Protein AF-A0A2A2YG35-F1 (afdb_monomer_lite)

Foldseek 3Di:
DDDPDDDQQAKKAFCDDPRHGDIFGFNDADPVQQWTFTPPPPWDFDFADDDPPDDTDTDTDTDIDHNVRMDGPVVVVVVVVVDPDDPPDDDPDPPDPPPDPPPPPPPPPPPPPPDPDPDPPDPPDDDDD

Structure (mmCIF, N/CA/C/O backbone):
data_AF-A0A2A2YG35-F1
#
_entry.id   AF-A0A2A2YG35-F1
#
loop_
_atom_site.group_PDB
_atom_site.id
_atom_site.type_symbol
_atom_site.label_atom_id
_atom_site.label_alt_id
_atom_site.label_comp_id
_atom_site.label_asym_id
_atom_site.label_entity_id
_atom_site.label_seq_id
_atom_site.pdbx_PDB_ins_code
_atom_site.Cartn_x
_atom_site.Cartn_y
_atom_site.Cartn_z
_atom_site.occupancy
_atom_site.B_iso_or_equiv
_atom_site.auth_seq_id
_atom_site.auth_comp_id
_atom_site.auth_asym_id
_atom_site.auth_atom_id
_atom_site.pdbx_PDB_model_num
ATOM 1 N N . MET A 1 1 ? -18.799 6.844 -19.114 1.00 43.62 1 MET A N 1
ATOM 2 C CA . MET A 1 1 ? -17.415 6.462 -19.494 1.00 43.62 1 MET A CA 1
ATOM 3 C C . MET A 1 1 ? -16.576 6.591 -18.224 1.00 43.62 1 MET A C 1
ATOM 5 O O . MET A 1 1 ? -16.763 7.585 -17.552 1.00 43.62 1 MET A O 1
ATOM 9 N N . SER A 1 2 ? -15.763 5.656 -17.734 1.00 39.97 2 SER A N 1
ATOM 10 C CA . SER A 1 2 ? -15.068 4.509 -18.326 1.00 39.97 2 SER A CA 1
ATOM 11 C C . SER A 1 2 ? -14.806 3.437 -17.255 1.00 39.97 2 SER A C 1
ATOM 13 O O . SER A 1 2 ? -14.460 3.731 -16.112 1.00 39.97 2 SER A O 1
ATOM 15 N N . LYS A 1 3 ? -14.976 2.189 -17.689 1.00 45.97 3 LYS A N 1
ATOM 16 C CA . LYS A 1 3 ? -14.987 0.931 -16.946 1.00 45.97 3 LYS A CA 1
ATOM 17 C C . LYS A 1 3 ? -13.561 0.428 -16.711 1.00 45.97 3 LYS A C 1
ATOM 19 O O . LYS A 1 3 ? -13.045 -0.365 -17.487 1.00 45.97 3 LYS A O 1
ATOM 24 N N . THR A 1 4 ? -12.950 0.888 -15.627 1.00 56.00 4 THR A N 1
ATOM 25 C CA . THR A 1 4 ? -11.814 0.194 -15.001 1.00 56.00 4 THR A CA 1
ATOM 26 C C . THR A 1 4 ? -12.120 0.103 -13.514 1.00 56.00 4 THR A C 1
ATOM 28 O O . THR A 1 4 ? -11.498 0.768 -12.682 1.00 56.00 4 THR A O 1
ATOM 31 N N . ASP A 1 5 ? -13.186 -0.632 -13.206 1.00 68.00 5 ASP A N 1
ATOM 32 C CA . ASP A 1 5 ? -13.582 -0.953 -11.844 1.00 68.00 5 ASP A CA 1
ATOM 33 C C . ASP A 1 5 ? -12.599 -1.969 -11.285 1.00 68.00 5 ASP A C 1
ATOM 35 O O . ASP A 1 5 ? -12.672 -3.162 -11.579 1.00 68.00 5 ASP A O 1
ATOM 39 N N . ILE A 1 6 ? -11.677 -1.480 -10.470 1.00 75.94 6 ILE A N 1
ATOM 40 C CA . ILE A 1 6 ? -10.879 -2.344 -9.620 1.00 75.94 6 ILE A CA 1
ATOM 41 C C . ILE A 1 6 ? -11.800 -2.826 -8.494 1.00 75.94 6 ILE A C 1
ATOM 43 O O . ILE A 1 6 ? -12.568 -2.040 -7.932 1.00 75.94 6 ILE A O 1
ATOM 47 N N . LYS A 1 7 ? -11.793 -4.126 -8.202 1.00 79.88 7 LYS A N 1
ATOM 48 C CA . LYS A 1 7 ? -12.650 -4.725 -7.171 1.00 79.88 7 LYS A CA 1
ATOM 49 C C . LYS A 1 7 ? -11.812 -5.157 -5.974 1.00 79.88 7 LYS A C 1
ATOM 51 O O . LYS A 1 7 ? -10.612 -5.395 -6.087 1.00 79.88 7 LYS A O 1
ATOM 56 N N . LYS A 1 8 ? -12.465 -5.274 -4.815 1.00 84.88 8 LYS A N 1
ATOM 57 C CA . LYS A 1 8 ? -11.856 -5.914 -3.644 1.00 84.88 8 LYS A CA 1
ATOM 58 C C . LYS A 1 8 ? -11.432 -7.341 -4.008 1.00 84.88 8 LYS A C 1
ATOM 60 O O . LYS A 1 8 ? -12.200 -8.055 -4.650 1.00 84.88 8 LYS A O 1
ATOM 65 N N . GLY A 1 9 ? -10.226 -7.729 -3.608 1.00 86.19 9 GLY A N 1
ATOM 66 C CA . GLY A 1 9 ? -9.650 -9.038 -3.905 1.00 86.19 9 GLY A CA 1
ATOM 67 C C . GLY A 1 9 ? -8.959 -9.180 -5.262 1.00 86.19 9 GLY A C 1
ATOM 68 O O . GLY A 1 9 ? -8.437 -10.260 -5.522 1.00 86.19 9 GLY A O 1
ATOM 69 N N . ASP A 1 10 ? -8.924 -8.133 -6.090 1.00 88.31 10 ASP A N 1
ATOM 70 C CA . ASP A 1 10 ? -8.155 -8.144 -7.337 1.00 88.31 10 ASP A CA 1
ATOM 71 C C . ASP A 1 10 ? -6.650 -7.958 -7.070 1.00 88.31 10 ASP A C 1
ATOM 73 O O . ASP A 1 10 ? -6.260 -7.350 -6.061 1.00 88.31 10 ASP A O 1
ATOM 77 N N . GLU A 1 11 ? -5.814 -8.486 -7.967 1.00 89.19 11 GLU A N 1
ATOM 78 C CA . GLU A 1 11 ? -4.362 -8.324 -7.911 1.00 89.19 11 GLU A CA 1
ATOM 79 C C . GLU A 1 11 ? -3.941 -7.120 -8.750 1.00 89.19 11 GLU A C 1
ATOM 81 O O . GLU A 1 11 ? -4.114 -7.060 -9.974 1.00 89.19 11 GLU A O 1
ATOM 86 N N . VAL A 1 12 ? -3.318 -6.160 -8.080 1.00 89.50 12 VAL A N 1
ATOM 87 C CA . VAL A 1 12 ? -2.851 -4.929 -8.697 1.00 89.50 12 VAL A CA 1
ATOM 88 C C . VAL A 1 12 ? -1.359 -4.748 -8.511 1.00 89.50 12 VAL A C 1
ATOM 90 O O . VAL A 1 12 ? -0.741 -5.236 -7.568 1.00 89.50 12 VAL A O 1
ATOM 93 N N . VAL A 1 13 ? -0.775 -3.999 -9.431 1.00 88.94 13 VAL A N 1
ATOM 94 C CA . VAL A 1 13 ? 0.607 -3.555 -9.381 1.00 88.94 13 VAL A CA 1
ATOM 95 C C . VAL A 1 13 ? 0.645 -2.046 -9.211 1.00 88.94 13 VAL A C 1
ATOM 97 O O . VAL A 1 13 ? -0.136 -1.305 -9.816 1.00 88.94 13 VAL A O 1
ATOM 100 N N . VAL A 1 14 ? 1.581 -1.579 -8.395 1.00 89.19 14 VAL A N 1
ATOM 101 C CA . VAL A 1 14 ? 1.843 -0.150 -8.239 1.00 89.19 14 VAL A CA 1
ATOM 102 C C . VAL A 1 14 ? 2.661 0.333 -9.431 1.00 89.19 14 VAL A C 1
ATOM 104 O O . VAL A 1 14 ? 3.765 -0.154 -9.688 1.00 89.19 14 VAL A O 1
ATOM 107 N N . ILE A 1 15 ? 2.138 1.313 -10.164 1.00 87.75 15 ILE A N 1
ATOM 108 C CA . ILE A 1 15 ? 2.816 1.864 -11.347 1.00 87.75 15 ILE A CA 1
ATOM 109 C C . ILE A 1 15 ? 3.783 3.001 -10.993 1.00 87.75 15 ILE A C 1
ATOM 111 O O . ILE A 1 15 ? 4.779 3.204 -11.696 1.00 87.75 15 ILE A O 1
ATOM 115 N N . SER A 1 16 ? 3.508 3.705 -9.892 1.00 81.44 16 SER A N 1
ATOM 116 C CA . SER A 1 16 ? 4.177 4.946 -9.492 1.00 81.44 16 SER A CA 1
ATOM 117 C C . SER A 1 16 ? 4.227 5.084 -7.968 1.00 81.44 16 SER A C 1
ATOM 119 O O . SER A 1 16 ? 3.302 4.664 -7.280 1.00 81.44 16 SER A O 1
ATOM 121 N N . GLY A 1 17 ? 5.284 5.713 -7.447 1.00 80.94 17 GLY A N 1
ATOM 122 C CA . GLY A 1 17 ? 5.494 5.943 -6.011 1.00 80.94 17 GLY A CA 1
ATOM 123 C C . GLY A 1 17 ? 6.674 5.155 -5.435 1.00 80.94 17 GLY A C 1
ATOM 124 O O . GLY A 1 17 ? 7.463 4.578 -6.184 1.00 80.94 17 GLY A O 1
ATOM 125 N N . ALA A 1 18 ? 6.786 5.137 -4.102 1.00 79.44 18 ALA A N 1
ATOM 126 C CA . ALA A 1 18 ? 7.859 4.441 -3.379 1.00 79.44 18 ALA A CA 1
ATOM 127 C C . ALA A 1 18 ? 7.846 2.917 -3.608 1.00 79.44 18 ALA A C 1
ATOM 129 O O . ALA A 1 18 ? 8.894 2.283 -3.644 1.00 79.44 18 ALA A O 1
ATOM 130 N N . GLU A 1 19 ? 6.662 2.350 -3.842 1.00 82.25 19 GLU A N 1
ATOM 131 C CA . GLU A 1 19 ? 6.428 0.907 -3.983 1.00 82.25 19 GLU A CA 1
ATOM 132 C C . GLU A 1 19 ? 6.285 0.467 -5.456 1.00 82.25 19 GLU A C 1
ATOM 134 O O . GLU A 1 19 ? 5.652 -0.544 -5.758 1.00 82.25 19 GLU A O 1
ATOM 139 N N . LYS A 1 20 ? 6.834 1.235 -6.409 1.00 82.62 20 LYS A N 1
ATOM 140 C CA . LYS A 1 20 ? 6.701 0.970 -7.852 1.00 82.62 20 LYS A CA 1
ATOM 141 C C . LYS A 1 20 ? 7.165 -0.443 -8.233 1.00 82.62 20 LYS A C 1
ATOM 143 O O . LYS A 1 20 ? 8.297 -0.833 -7.967 1.00 82.62 20 LYS A O 1
ATOM 148 N N . GLY A 1 21 ? 6.316 -1.166 -8.963 1.00 83.06 21 GLY A N 1
ATOM 149 C CA . GLY A 1 21 ? 6.590 -2.509 -9.478 1.00 83.06 21 GLY A CA 1
ATOM 150 C C . GLY A 1 21 ? 6.239 -3.643 -8.515 1.00 83.06 21 GLY A C 1
ATOM 151 O O . GLY A 1 21 ? 6.266 -4.802 -8.932 1.00 83.06 21 GLY A O 1
ATOM 152 N N . LYS A 1 22 ? 5.864 -3.333 -7.269 1.00 87.00 22 LYS A N 1
ATOM 153 C CA . LYS A 1 22 ? 5.333 -4.331 -6.343 1.00 87.00 22 LYS A CA 1
ATOM 154 C C . LYS A 1 22 ? 3.890 -4.680 -6.690 1.00 87.00 22 LYS A C 1
ATOM 156 O O . LYS A 1 22 ? 3.114 -3.825 -7.127 1.00 87.00 22 LYS A O 1
ATOM 161 N N . ARG A 1 23 ? 3.564 -5.954 -6.496 1.00 88.25 23 ARG A N 1
ATOM 162 C CA . ARG A 1 23 ? 2.236 -6.536 -6.698 1.00 88.25 23 ARG A CA 1
ATOM 163 C C . ARG A 1 23 ? 1.600 -6.746 -5.334 1.00 88.25 23 ARG A C 1
ATOM 165 O O . ARG A 1 23 ? 2.314 -7.048 -4.381 1.00 88.25 23 ARG A O 1
ATOM 172 N N . GLY A 1 24 ? 0.289 -6.601 -5.251 1.00 89.31 24 GLY A N 1
ATOM 173 C CA . GLY A 1 24 ? -0.440 -6.886 -4.028 1.00 89.31 24 GLY A CA 1
ATOM 174 C C . GLY A 1 24 ? -1.934 -7.021 -4.271 1.00 89.31 24 GLY A C 1
ATOM 175 O O . GLY A 1 24 ? -2.459 -6.644 -5.323 1.00 89.31 24 GLY A O 1
ATOM 176 N N . LYS A 1 25 ? -2.618 -7.572 -3.272 1.00 90.88 25 LYS A N 1
ATOM 177 C CA . LYS A 1 25 ? -4.059 -7.809 -3.302 1.00 90.88 25 LYS A CA 1
ATOM 178 C C . LYS A 1 25 ? -4.806 -6.676 -2.615 1.00 90.88 25 LYS A C 1
ATOM 180 O O . LYS A 1 25 ? -4.380 -6.174 -1.578 1.00 90.88 25 LYS A O 1
ATOM 185 N N . ILE A 1 26 ? -5.945 -6.282 -3.173 1.00 89.81 26 ILE A N 1
ATOM 186 C CA . ILE A 1 26 ? -6.773 -5.227 -2.580 1.00 89.81 26 ILE A CA 1
ATOM 187 C C . ILE A 1 26 ? -7.553 -5.777 -1.389 1.00 89.81 26 ILE A C 1
ATOM 189 O O . ILE A 1 26 ? -8.459 -6.598 -1.566 1.00 89.81 26 ILE A O 1
ATOM 193 N N . VAL A 1 27 ? -7.247 -5.258 -0.201 1.00 90.00 27 VAL A N 1
ATOM 194 C CA . VAL A 1 27 ? -7.961 -5.548 1.051 1.00 90.00 27 VAL A CA 1
ATOM 195 C C . VAL A 1 27 ? -9.266 -4.761 1.099 1.00 90.00 27 VAL A C 1
ATOM 197 O O . VAL A 1 27 ? -10.331 -5.302 1.390 1.00 90.00 27 VAL A O 1
ATOM 200 N N . SER A 1 28 ? -9.200 -3.473 0.759 1.00 86.88 28 SER A N 1
ATOM 201 C CA . SER A 1 28 ? -10.354 -2.579 0.787 1.00 86.88 28 SER A CA 1
ATOM 202 C C . SER A 1 28 ? -10.296 -1.565 -0.346 1.00 86.88 28 SER A C 1
ATOM 204 O O . SER A 1 28 ? -9.227 -1.069 -0.703 1.00 86.88 28 SER A O 1
ATOM 206 N N . TYR A 1 29 ? -11.461 -1.253 -0.912 1.00 87.19 29 TYR A N 1
ATOM 207 C CA . TYR A 1 29 ? -11.603 -0.241 -1.950 1.00 87.19 29 TYR A CA 1
ATOM 208 C C . TYR A 1 29 ? -12.678 0.765 -1.556 1.00 87.19 29 TYR A C 1
ATOM 210 O O . TYR A 1 29 ? -13.859 0.427 -1.472 1.00 87.19 29 TYR A O 1
ATOM 218 N N . ASN A 1 30 ? -12.259 2.011 -1.349 1.00 86.81 30 ASN A N 1
ATOM 219 C CA . ASN A 1 30 ? -13.150 3.133 -1.136 1.00 86.81 30 ASN A CA 1
ATOM 220 C C . ASN A 1 30 ? -13.377 3.868 -2.465 1.00 86.81 30 ASN A C 1
ATOM 222 O O . ASN A 1 30 ? -12.498 4.570 -2.963 1.00 86.81 30 ASN A O 1
ATOM 226 N N . ARG A 1 31 ? -14.573 3.698 -3.039 1.00 83.31 31 ARG A N 1
ATOM 227 C CA . ARG A 1 31 ? -14.972 4.345 -4.299 1.00 83.31 31 ARG A CA 1
ATOM 228 C C . ARG A 1 31 ? -15.179 5.852 -4.167 1.00 83.31 31 ARG A C 1
ATOM 230 O O . ARG A 1 31 ? -14.992 6.543 -5.157 1.00 83.31 31 ARG A O 1
ATOM 237 N N . ALA A 1 32 ? -15.554 6.341 -2.983 1.00 85.69 32 ALA A N 1
ATOM 238 C CA . ALA A 1 32 ? -15.851 7.758 -2.772 1.00 85.69 32 ALA A CA 1
ATOM 239 C C . ALA A 1 32 ? -14.586 8.630 -2.820 1.00 85.69 32 ALA A C 1
ATOM 241 O O . ALA A 1 32 ? -14.615 9.711 -3.388 1.00 85.69 32 ALA A O 1
ATOM 242 N N . ASP A 1 33 ? -13.480 8.129 -2.264 1.00 84.94 33 ASP A N 1
ATOM 243 C CA . ASP A 1 33 ? -12.182 8.826 -2.220 1.00 84.94 33 ASP A CA 1
ATOM 244 C C . ASP A 1 33 ? -11.184 8.284 -3.265 1.00 84.94 33 ASP A C 1
ATOM 246 O O . ASP A 1 33 ? -10.001 8.603 -3.235 1.00 84.94 33 ASP A O 1
ATOM 250 N N . GLU A 1 34 ? -11.633 7.379 -4.145 1.00 86.31 34 GLU A N 1
ATOM 251 C CA . GLU A 1 34 ? -10.790 6.653 -5.110 1.00 86.31 34 GLU A CA 1
ATOM 252 C C . GLU A 1 34 ? -9.521 6.029 -4.492 1.00 86.31 34 GLU A C 1
ATOM 254 O O . GLU A 1 34 ? -8.465 5.912 -5.124 1.00 86.31 34 GLU A O 1
ATOM 259 N N . ARG A 1 35 ? -9.634 5.577 -3.241 1.00 88.75 35 ARG A N 1
ATOM 260 C CA . ARG A 1 35 ? -8.539 5.017 -2.450 1.00 88.75 35 ARG A CA 1
ATOM 261 C C . ARG A 1 35 ? -8.628 3.505 -2.337 1.00 88.75 35 ARG A C 1
ATOM 263 O O . ARG A 1 35 ? -9.675 2.950 -2.011 1.00 88.75 35 ARG A O 1
ATOM 270 N N . VAL A 1 36 ? -7.501 2.839 -2.544 1.00 88.69 36 VAL A N 1
ATOM 271 C CA . VAL A 1 36 ? -7.339 1.385 -2.436 1.00 88.69 36 VAL A CA 1
ATOM 272 C C . VAL A 1 36 ? -6.297 1.054 -1.379 1.00 88.69 36 VAL A C 1
ATOM 274 O O . VAL A 1 36 ? -5.168 1.534 -1.440 1.00 88.69 36 VAL A O 1
ATOM 277 N N . THR A 1 37 ? -6.666 0.203 -0.429 1.00 89.56 37 THR A N 1
ATOM 278 C CA . THR A 1 37 ? -5.730 -0.397 0.525 1.00 89.56 37 THR A CA 1
ATOM 279 C C . THR A 1 37 ? -5.255 -1.724 -0.044 1.00 89.56 37 THR A C 1
ATOM 281 O O . THR A 1 37 ? -6.074 -2.595 -0.351 1.00 89.56 37 THR A O 1
ATOM 284 N N . ILE A 1 38 ? -3.941 -1.858 -0.208 1.00 89.56 38 ILE A N 1
ATOM 285 C CA . ILE A 1 38 ? -3.297 -3.052 -0.753 1.00 89.56 38 ILE A CA 1
ATOM 286 C C . ILE A 1 38 ? -2.482 -3.708 0.353 1.00 89.56 38 ILE A C 1
ATOM 288 O O . ILE A 1 38 ? -1.749 -3.017 1.059 1.00 89.56 38 ILE A O 1
ATOM 292 N N . GLU A 1 39 ? -2.611 -5.027 0.464 1.00 88.00 39 GLU A N 1
ATOM 293 C CA . GLU A 1 39 ? -1.941 -5.796 1.504 1.00 88.00 39 GLU A CA 1
ATOM 294 C C . GLU A 1 39 ? -0.419 -5.723 1.357 1.00 88.00 39 GLU A C 1
ATOM 296 O O . GLU A 1 39 ? 0.118 -5.933 0.265 1.00 88.00 39 GLU A O 1
ATOM 301 N N . GLY A 1 40 ? 0.273 -5.397 2.450 1.00 83.31 40 GLY A N 1
ATOM 302 C CA . GLY A 1 40 ? 1.740 -5.386 2.500 1.00 83.31 40 GLY A CA 1
ATOM 303 C C . GLY A 1 40 ? 2.428 -4.279 1.688 1.00 83.31 40 GLY A C 1
ATOM 304 O O . GLY A 1 40 ? 3.654 -4.293 1.564 1.00 83.31 40 GLY A O 1
ATOM 305 N N . LEU A 1 41 ? 1.675 -3.310 1.152 1.00 84.12 41 LEU A N 1
ATOM 306 C CA . LEU A 1 41 ? 2.222 -2.136 0.467 1.00 84.12 41 LEU A CA 1
ATOM 307 C C . LEU A 1 41 ? 2.002 -0.868 1.285 1.00 84.12 41 LEU A C 1
ATOM 309 O O . LEU A 1 41 ? 0.992 -0.708 1.967 1.00 84.12 41 LEU A O 1
ATOM 313 N N . ASN A 1 42 ? 2.941 0.073 1.155 1.00 81.12 42 ASN A N 1
ATOM 314 C CA . ASN A 1 42 ? 2.846 1.397 1.775 1.00 81.12 42 ASN A CA 1
ATOM 315 C C . ASN A 1 42 ? 2.633 1.312 3.303 1.00 81.12 42 ASN A C 1
ATOM 317 O O . ASN A 1 42 ? 1.725 1.930 3.862 1.00 81.12 42 ASN A O 1
ATOM 321 N N . LEU A 1 43 ? 3.466 0.508 3.973 1.00 84.50 43 LEU A N 1
ATOM 322 C CA . LEU A 1 43 ? 3.469 0.363 5.428 1.00 84.50 43 LEU A CA 1
ATOM 323 C C . LEU A 1 43 ? 3.961 1.655 6.083 1.00 84.50 43 LEU A C 1
ATOM 325 O O . LEU A 1 43 ? 5.097 2.090 5.881 1.00 84.50 43 LEU A O 1
ATOM 329 N N . VAL A 1 44 ? 3.101 2.265 6.892 1.00 83.25 44 VAL A N 1
ATOM 330 C CA . VAL A 1 44 ? 3.423 3.469 7.654 1.00 83.25 44 VAL A CA 1
ATOM 331 C C . VAL A 1 44 ? 3.579 3.099 9.120 1.00 83.25 44 VAL A C 1
ATOM 333 O O . VAL A 1 44 ? 2.669 2.551 9.745 1.00 83.25 44 VAL A O 1
ATOM 336 N N . LYS A 1 45 ? 4.734 3.455 9.687 1.00 82.81 45 LYS A N 1
ATOM 337 C CA . LYS A 1 45 ? 5.002 3.327 11.121 1.00 82.81 45 LYS A CA 1
ATOM 338 C C . LYS A 1 45 ? 4.241 4.413 11.870 1.00 82.81 45 LYS A C 1
ATOM 340 O O . LYS A 1 45 ? 4.555 5.599 11.756 1.00 82.81 45 LYS A O 1
ATOM 345 N N . ARG A 1 46 ? 3.227 4.017 12.634 1.00 81.06 46 ARG A N 1
ATOM 346 C CA . ARG A 1 46 ? 2.472 4.906 13.520 1.00 81.06 46 ARG A CA 1
ATOM 347 C C . ARG A 1 46 ? 2.950 4.692 14.951 1.00 81.06 46 ARG A C 1
ATOM 349 O O . ARG A 1 46 ? 2.843 3.597 15.494 1.00 81.06 46 ARG A O 1
ATOM 356 N N . HIS A 1 47 ? 3.466 5.763 15.552 1.00 83.12 47 HIS A N 1
ATOM 357 C CA . HIS A 1 47 ? 3.768 5.801 16.979 1.00 83.12 47 HIS A CA 1
ATOM 358 C C . HIS A 1 47 ? 2.463 6.041 17.729 1.00 83.12 47 HIS A C 1
ATOM 360 O O . HIS A 1 47 ? 1.891 7.131 17.659 1.00 83.12 47 HIS A O 1
ATOM 366 N N . LEU A 1 48 ? 1.970 5.010 18.407 1.00 80.69 48 LEU A N 1
ATOM 367 C CA . LEU A 1 48 ? 0.799 5.137 19.259 1.00 80.69 48 LEU A CA 1
ATOM 368 C C . LEU A 1 48 ? 1.263 5.571 20.646 1.00 80.69 48 LEU A C 1
ATOM 370 O O . LEU A 1 48 ? 2.065 4.893 21.292 1.00 80.69 48 LEU A O 1
ATOM 374 N N . LYS A 1 49 ? 0.769 6.727 21.099 1.00 74.88 49 LYS A N 1
ATOM 375 C CA . LYS A 1 49 ? 0.992 7.182 22.471 1.00 74.88 49 LYS A CA 1
ATOM 376 C C . LYS A 1 49 ? 0.326 6.182 23.416 1.00 74.88 49 LYS A C 1
ATOM 378 O O . LYS A 1 49 ? -0.803 5.769 23.171 1.00 74.88 49 LYS A O 1
ATOM 383 N N . ARG A 1 50 ? 1.028 5.798 24.483 1.00 74.88 50 ARG A N 1
ATOM 384 C CA . ARG A 1 50 ? 0.499 4.907 25.521 1.00 74.88 50 ARG A CA 1
ATOM 385 C C . ARG A 1 50 ? -0.766 5.529 26.122 1.00 74.88 50 ARG A C 1
ATOM 387 O O . ARG A 1 50 ? -0.717 6.657 26.612 1.00 74.88 50 ARG A O 1
ATOM 394 N N . THR A 1 51 ? -1.878 4.807 2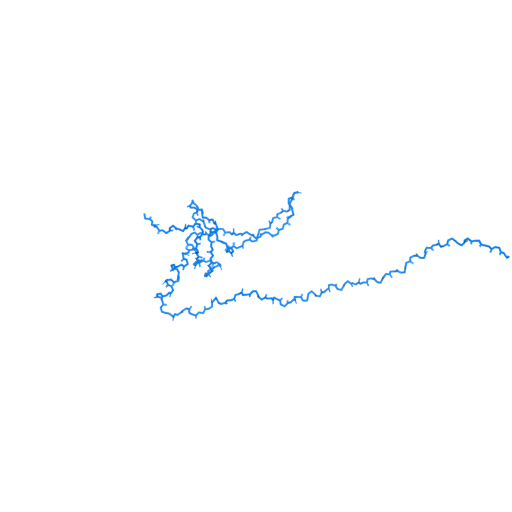6.056 1.00 78.38 51 THR A N 1
ATOM 395 C CA . THR A 1 51 ? -3.143 5.172 26.711 1.00 78.38 51 THR A CA 1
ATOM 396 C C . THR A 1 51 ? -3.290 4.337 27.982 1.00 78.38 51 THR A C 1
ATOM 398 O O . THR A 1 51 ? -2.609 3.328 28.135 1.00 78.38 51 THR A O 1
ATOM 401 N N . GLN A 1 52 ? -4.156 4.761 28.902 1.00 71.75 52 GLN A N 1
ATOM 402 C CA . GLN A 1 52 ? -4.358 4.142 30.217 1.00 71.75 52 GLN A CA 1
ATOM 403 C C . GLN A 1 52 ? -4.655 2.625 30.162 1.00 71.75 52 GLN A C 1
ATOM 405 O O . GLN A 1 52 ? -4.279 1.918 31.087 1.00 71.75 52 GLN A O 1
ATOM 410 N N . ASP A 1 53 ? -5.236 2.135 29.060 1.00 75.69 53 ASP A N 1
ATOM 411 C CA . ASP A 1 53 ? -5.611 0.724 28.843 1.00 75.69 53 ASP A CA 1
ATOM 412 C C . ASP A 1 53 ? -4.710 -0.019 27.826 1.00 75.69 53 ASP A C 1
ATOM 414 O O . ASP A 1 53 ? -4.792 -1.230 27.654 1.00 75.69 53 ASP A O 1
ATOM 418 N N . GLY A 1 54 ? -3.815 0.692 27.128 1.00 68.00 54 GLY A N 1
ATOM 419 C CA . GLY A 1 54 ? -3.064 0.143 25.995 1.00 68.00 54 GLY A CA 1
ATOM 420 C C . GLY A 1 54 ? -1.555 0.194 26.192 1.00 68.00 54 GLY A C 1
ATOM 421 O O . GLY A 1 54 ? -0.992 1.250 26.492 1.00 68.00 54 GLY A O 1
ATOM 422 N N . GLN A 1 55 ? -0.863 -0.921 25.939 1.00 66.25 55 GLN A N 1
ATOM 423 C CA . GLN A 1 55 ? 0.586 -0.884 25.739 1.00 66.25 55 GLN A CA 1
ATOM 424 C C . GLN A 1 55 ? 0.882 -0.042 24.490 1.00 66.25 55 GLN A C 1
ATOM 426 O O . GLN A 1 55 ? 0.518 -0.400 23.372 1.00 66.25 55 GLN A O 1
ATOM 431 N N . GLY A 1 56 ? 1.494 1.125 24.702 1.00 72.94 56 GLY A N 1
ATOM 432 C CA . GLY A 1 56 ? 1.992 1.967 23.619 1.00 72.94 56 GLY A CA 1
ATOM 433 C C . GLY A 1 56 ? 3.064 1.218 22.834 1.00 72.94 56 GLY A C 1
ATOM 434 O O . GLY A 1 56 ? 3.782 0.389 23.390 1.00 72.94 56 GLY A O 1
ATOM 435 N N . GLY A 1 57 ? 3.172 1.503 21.541 1.00 81.69 57 GLY A N 1
ATOM 436 C CA . GLY A 1 57 ? 4.080 0.776 20.666 1.00 81.69 57 GLY A CA 1
ATOM 437 C C . GLY A 1 57 ? 4.148 1.353 19.261 1.00 81.69 57 GLY A C 1
ATOM 438 O O . GLY A 1 57 ? 3.426 2.289 18.900 1.00 81.69 57 GLY A O 1
ATOM 439 N N . ILE A 1 58 ? 5.052 0.783 18.470 1.00 78.50 58 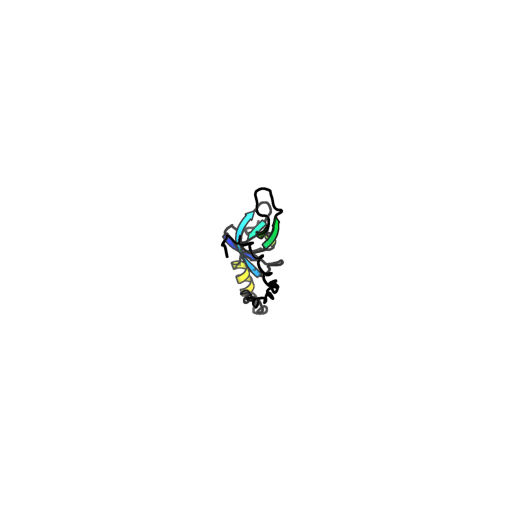ILE A N 1
ATOM 440 C CA . ILE A 1 58 ? 5.167 1.068 17.043 1.00 78.50 58 ILE A CA 1
ATOM 441 C C . ILE A 1 58 ? 4.267 0.065 16.330 1.00 78.50 58 ILE A C 1
ATOM 443 O O . ILE A 1 58 ? 4.556 -1.127 16.316 1.00 78.50 58 ILE A O 1
ATOM 447 N N . THR A 1 59 ? 3.166 0.543 15.758 1.00 80.38 59 THR A N 1
ATOM 448 C CA . THR A 1 59 ? 2.294 -0.287 14.923 1.00 80.38 59 THR A CA 1
ATOM 449 C C . THR A 1 59 ? 2.529 0.057 13.463 1.00 80.38 59 THR A C 1
ATOM 451 O O . THR A 1 59 ? 2.564 1.230 13.082 1.00 80.38 59 THR A O 1
ATOM 454 N N . GLU A 1 60 ? 2.671 -0.970 12.636 1.00 83.25 60 GLU A N 1
ATOM 455 C CA . GLU A 1 60 ? 2.697 -0.823 11.187 1.00 83.25 60 GLU A CA 1
ATOM 456 C C . GLU A 1 60 ? 1.266 -0.909 10.666 1.00 83.25 60 GLU A C 1
ATOM 458 O O . GLU A 1 60 ? 0.533 -1.851 10.970 1.00 83.25 60 GLU A O 1
ATOM 463 N N . ARG A 1 61 ? 0.839 0.113 9.922 1.00 83.75 61 ARG A N 1
ATOM 464 C CA . ARG A 1 61 ? -0.449 0.093 9.232 1.00 83.75 61 ARG A CA 1
ATOM 465 C C . ARG A 1 61 ? -0.280 0.346 7.752 1.00 83.75 61 ARG A C 1
ATOM 467 O O . ARG A 1 61 ? 0.478 1.215 7.331 1.00 83.75 61 ARG A O 1
ATOM 474 N N . GLU A 1 62 ? -1.044 -0.414 6.993 1.00 84.94 62 GLU A N 1
ATOM 475 C CA . GLU A 1 62 ? -1.184 -0.303 5.552 1.00 84.94 62 GLU A CA 1
ATOM 476 C C . GLU A 1 62 ? -1.861 1.031 5.239 1.00 84.94 62 GLU A C 1
ATOM 478 O O . GLU A 1 62 ? -2.956 1.318 5.739 1.00 84.94 62 GLU A O 1
ATOM 483 N N . ALA A 1 63 ? -1.207 1.878 4.450 1.00 83.62 63 ALA A N 1
ATOM 484 C CA . ALA A 1 63 ? -1.780 3.155 4.063 1.00 83.62 63 ALA A CA 1
ATOM 485 C C . ALA A 1 63 ? -2.416 3.070 2.668 1.00 83.62 63 ALA A C 1
ATOM 487 O O . ALA A 1 63 ? -1.805 2.541 1.733 1.00 83.62 63 ALA A O 1
ATOM 488 N N . PRO A 1 64 ? -3.622 3.636 2.487 1.00 87.00 64 PRO A N 1
ATOM 489 C CA . PRO A 1 64 ? -4.322 3.573 1.216 1.00 87.00 64 PRO A CA 1
ATOM 490 C C . PRO A 1 64 ? -3.583 4.358 0.129 1.00 87.00 64 PRO A C 1
ATOM 492 O O . PRO A 1 64 ? -3.098 5.472 0.348 1.00 87.00 64 PRO A O 1
ATOM 495 N N . ILE A 1 65 ? -3.555 3.785 -1.067 1.00 88.56 65 ILE A N 1
ATOM 496 C CA . ILE A 1 65 ? -2.947 4.342 -2.272 1.00 88.56 65 ILE A CA 1
ATOM 497 C C . ILE A 1 65 ? -4.062 4.854 -3.192 1.00 88.56 65 ILE A C 1
ATOM 499 O O . ILE A 1 65 ? -5.173 4.326 -3.210 1.00 88.56 65 ILE A O 1
ATOM 503 N N . HIS A 1 66 ? -3.784 5.908 -3.955 1.00 89.00 66 HIS A N 1
ATOM 504 C CA . HIS A 1 66 ? -4.731 6.427 -4.940 1.00 89.00 66 HIS A CA 1
ATOM 505 C C . HIS A 1 66 ? -4.895 5.457 -6.118 1.00 89.00 66 HIS A C 1
ATOM 507 O O . HIS A 1 66 ? -3.900 4.933 -6.630 1.00 89.00 66 HIS A O 1
ATOM 513 N N . ARG A 1 67 ? -6.127 5.278 -6.610 1.00 86.62 67 ARG A N 1
ATOM 514 C CA . ARG A 1 67 ? -6.457 4.406 -7.750 1.00 86.62 67 ARG A CA 1
ATOM 515 C C . ARG A 1 67 ? -5.592 4.678 -8.985 1.00 86.62 67 ARG A C 1
ATOM 517 O O . ARG A 1 67 ? -5.212 3.745 -9.682 1.00 86.62 67 ARG A O 1
ATOM 524 N N . SER A 1 68 ? -5.242 5.935 -9.253 1.00 84.69 68 SER A N 1
ATOM 525 C CA . SER A 1 68 ? -4.420 6.300 -10.420 1.00 84.69 68 SER A CA 1
ATOM 526 C C . SER A 1 68 ? -2.971 5.810 -10.343 1.00 84.69 68 SER A C 1
ATOM 528 O O . SER A 1 68 ? -2.302 5.776 -11.369 1.00 84.69 68 SER A O 1
ATOM 530 N N . ASN A 1 69 ? -2.482 5.425 -9.159 1.00 88.00 69 ASN A N 1
ATOM 531 C CA . ASN A 1 69 ? -1.128 4.899 -8.961 1.00 88.00 69 ASN A CA 1
ATOM 532 C C . ASN A 1 69 ? -1.074 3.366 -8.991 1.00 88.00 69 ASN A C 1
ATOM 534 O O . ASN A 1 69 ? -0.007 2.786 -8.769 1.00 88.00 69 ASN A O 1
ATOM 538 N N . VAL A 1 70 ? -2.195 2.707 -9.297 1.00 87.94 70 VAL A N 1
ATOM 539 C CA . VAL A 1 70 ? -2.298 1.249 -9.377 1.00 87.94 70 VAL A CA 1
ATOM 540 C C . VAL A 1 70 ? -2.891 0.813 -10.712 1.00 87.94 70 VAL A C 1
ATOM 542 O O . VAL A 1 70 ? -3.603 1.556 -11.387 1.00 87.94 70 VAL A O 1
ATOM 545 N N . MET A 1 71 ? -2.582 -0.413 -11.112 1.00 86.38 71 MET A N 1
ATOM 546 C CA . MET A 1 71 ? -3.073 -1.021 -12.344 1.00 86.38 71 MET A CA 1
ATOM 547 C C . MET A 1 71 ? -3.324 -2.509 -12.117 1.00 86.38 71 MET A C 1
ATOM 549 O O . MET A 1 71 ? -2.649 -3.115 -11.296 1.00 86.38 71 MET A O 1
ATOM 553 N N . LEU A 1 72 ? -4.257 -3.111 -12.858 1.00 88.06 72 LEU A N 1
ATOM 554 C CA . LEU A 1 72 ? -4.453 -4.565 -12.845 1.00 88.06 72 LEU A CA 1
ATOM 555 C C . LEU A 1 72 ? -3.147 -5.275 -13.226 1.00 88.06 72 LEU A C 1
ATOM 557 O O . LEU A 1 72 ? -2.532 -4.923 -14.240 1.00 88.06 72 LEU A O 1
ATOM 561 N N . GLY A 1 73 ? -2.746 -6.283 -12.450 1.00 85.75 73 GLY A N 1
ATOM 562 C CA . GLY A 1 73 ? -1.519 -7.046 -12.700 1.00 85.75 73 GLY A CA 1
ATOM 563 C C . GLY A 1 73 ? -1.496 -7.660 -14.103 1.00 85.75 73 GLY A C 1
ATOM 564 O O . GLY A 1 73 ? -0.510 -7.531 -14.827 1.00 85.75 73 GLY A O 1
ATOM 565 N N . SER A 1 74 ? -2.635 -8.199 -14.548 1.00 82.06 74 SER A N 1
ATOM 566 C CA . SER A 1 74 ? -2.801 -8.758 -15.898 1.00 82.06 74 SER A CA 1
ATOM 567 C C . SER A 1 74 ? -2.556 -7.725 -17.012 1.00 82.06 74 SER A C 1
ATOM 569 O O . SER A 1 74 ? -1.867 -8.007 -17.995 1.00 82.06 74 SER A O 1
ATOM 571 N N . LEU A 1 75 ? -3.047 -6.490 -16.844 1.00 82.50 75 LEU A N 1
ATOM 572 C CA . LEU A 1 75 ? -2.844 -5.420 -17.826 1.00 82.50 75 LEU A CA 1
ATOM 573 C C . LEU A 1 75 ? -1.379 -4.969 -17.875 1.00 82.50 75 LEU A C 1
ATOM 575 O O . LEU A 1 75 ? -0.859 -4.640 -18.943 1.00 82.50 75 LEU A O 1
ATOM 579 N N . TRP A 1 76 ? -0.711 -4.952 -16.723 1.00 83.44 76 TRP A N 1
ATOM 580 C CA . TRP A 1 76 ? 0.701 -4.608 -16.630 1.00 83.44 76 TRP A CA 1
ATOM 581 C C . TRP A 1 76 ? 1.594 -5.619 -17.344 1.00 83.44 76 TRP A C 1
ATOM 583 O O . TRP A 1 76 ? 2.479 -5.216 -18.105 1.00 83.44 76 TRP A O 1
ATOM 593 N N . ASP A 1 77 ? 1.335 -6.910 -17.146 1.00 80.38 77 ASP A N 1
ATOM 594 C CA . ASP A 1 77 ? 2.100 -7.981 -17.782 1.00 80.38 77 ASP A CA 1
ATOM 595 C C . ASP A 1 77 ? 1.910 -7.964 -19.307 1.00 80.38 77 ASP A C 1
ATOM 597 O O . ASP A 1 77 ? 2.878 -7.880 -20.066 1.00 80.38 77 ASP A O 1
ATOM 601 N N . ALA A 1 78 ? 0.660 -7.832 -19.768 1.00 81.44 78 ALA A N 1
ATOM 602 C CA . ALA A 1 78 ? 0.339 -7.676 -21.187 1.00 81.44 78 ALA A CA 1
ATOM 603 C C . ALA A 1 78 ? 1.001 -6.435 -21.823 1.00 81.44 78 ALA A C 1
ATOM 605 O O . ALA A 1 78 ? 1.444 -6.467 -22.976 1.00 81.44 78 ALA A O 1
ATOM 606 N N . ARG A 1 79 ? 1.102 -5.323 -21.081 1.00 74.56 79 ARG A N 1
ATOM 607 C CA . ARG A 1 79 ? 1.768 -4.096 -21.550 1.00 74.56 79 ARG A CA 1
ATOM 608 C C . ARG A 1 79 ? 3.283 -4.261 -21.655 1.00 74.56 79 ARG A C 1
ATOM 610 O O . ARG A 1 79 ? 3.894 -3.640 -22.527 1.00 74.56 79 ARG A O 1
ATOM 617 N N . ARG A 1 80 ? 3.892 -5.069 -20.786 1.00 72.31 80 ARG A N 1
ATOM 618 C CA . ARG A 1 80 ? 5.321 -5.403 -20.858 1.00 72.31 80 ARG A CA 1
ATOM 619 C C . ARG A 1 80 ? 5.614 -6.388 -21.983 1.00 72.31 80 ARG A C 1
ATOM 621 O O . ARG A 1 80 ? 6.595 -6.177 -22.685 1.00 72.31 80 ARG A O 1
ATOM 628 N N . ALA A 1 81 ? 4.739 -7.363 -22.221 1.00 68.25 81 ALA A N 1
ATOM 629 C CA . ALA A 1 81 ? 4.882 -8.330 -23.310 1.00 68.25 81 ALA A CA 1
ATOM 630 C C . ALA A 1 81 ? 4.876 -7.675 -24.707 1.00 68.25 81 ALA A C 1
ATOM 632 O O . ALA A 1 81 ? 5.605 -8.100 -25.597 1.00 68.25 81 ALA A O 1
ATOM 633 N N . LYS A 1 82 ? 4.111 -6.590 -24.901 1.00 61.09 82 LYS A N 1
ATOM 634 C CA . LYS A 1 82 ? 4.064 -5.839 -26.175 1.00 61.09 82 LYS A CA 1
ATOM 635 C C . LYS A 1 82 ? 5.277 -4.933 -26.433 1.00 61.09 82 LYS A C 1
ATOM 637 O O . LYS A 1 82 ? 5.382 -4.366 -27.518 1.00 61.09 82 LYS A O 1
ATOM 642 N N . LYS A 1 83 ? 6.185 -4.756 -25.465 1.00 55.38 83 LYS A N 1
ATOM 643 C CA . LYS A 1 83 ? 7.447 -4.028 -25.666 1.00 55.38 83 LYS A CA 1
ATOM 644 C C . LYS A 1 83 ? 8.577 -5.041 -25.874 1.00 55.38 83 LYS A C 1
ATOM 646 O O . LYS A 1 83 ? 8.943 -5.703 -24.905 1.00 55.38 83 LYS A O 1
ATOM 651 N N . PRO A 1 84 ? 9.184 -5.147 -27.072 1.00 45.00 84 PRO A N 1
ATOM 652 C CA . PRO A 1 84 ? 10.342 -6.012 -27.249 1.00 45.00 84 PRO A CA 1
ATOM 653 C C . PRO A 1 84 ? 11.494 -5.521 -26.353 1.00 45.00 84 PRO A C 1
ATOM 655 O O . PRO A 1 84 ? 11.986 -4.402 -26.486 1.00 45.00 84 PRO A O 1
ATOM 658 N N . ALA A 1 85 ? 11.844 -6.349 -25.369 1.00 52.28 85 ALA A N 1
ATOM 659 C CA . ALA A 1 85 ? 13.142 -6.484 -24.708 1.00 52.28 85 ALA A CA 1
ATOM 660 C C . ALA A 1 85 ? 14.072 -5.245 -24.647 1.00 52.28 85 ALA A C 1
ATOM 662 O O . ALA A 1 85 ? 15.136 -5.239 -25.257 1.00 52.28 85 ALA A O 1
ATOM 663 N N . LYS A 1 86 ? 13.756 -4.226 -23.830 1.00 47.22 86 LYS A N 1
ATOM 664 C CA . LYS A 1 86 ? 14.771 -3.253 -23.338 1.00 47.22 86 LYS A CA 1
ATOM 665 C C . LYS A 1 86 ? 14.683 -2.904 -21.846 1.00 47.22 86 LYS A C 1
ATOM 667 O O . LYS A 1 86 ? 15.262 -1.919 -21.404 1.00 47.22 86 LYS A O 1
ATOM 672 N N . ALA A 1 87 ? 13.995 -3.711 -21.040 1.00 47.50 87 ALA A N 1
ATOM 673 C CA . ALA A 1 87 ? 13.941 -3.513 -19.587 1.00 47.50 87 ALA A CA 1
ATOM 674 C C . ALA A 1 87 ? 14.081 -4.832 -18.813 1.00 47.50 87 ALA A C 1
ATOM 676 O O . ALA A 1 87 ? 13.429 -5.043 -17.794 1.00 47.50 87 ALA A O 1
ATOM 677 N N . ALA A 1 88 ? 14.940 -5.727 -19.301 1.00 47.44 88 ALA A N 1
ATOM 678 C CA . ALA A 1 88 ? 15.557 -6.727 -18.447 1.00 47.44 88 ALA A CA 1
ATOM 679 C C . ALA A 1 88 ? 16.605 -6.000 -17.600 1.00 47.44 88 ALA A C 1
ATOM 681 O O . ALA A 1 88 ? 17.690 -5.702 -18.091 1.00 47.44 88 ALA A O 1
ATOM 682 N N . LYS A 1 89 ? 16.232 -5.624 -16.374 1.00 41.88 89 LYS A N 1
ATOM 683 C CA . LYS A 1 89 ? 17.113 -5.584 -15.200 1.00 41.88 89 LYS A CA 1
ATOM 684 C C . LYS A 1 89 ? 16.314 -5.146 -13.972 1.00 41.88 89 LYS A C 1
ATOM 686 O O . LYS A 1 89 ? 15.770 -4.047 -13.934 1.00 41.88 89 LYS A O 1
ATOM 691 N N . LYS A 1 90 ? 16.398 -5.997 -12.947 1.00 40.16 90 LYS A N 1
ATOM 692 C CA . LYS A 1 90 ? 16.250 -5.689 -11.520 1.00 40.16 90 LYS A CA 1
ATOM 693 C C . LYS A 1 90 ? 14.824 -5.601 -10.966 1.00 40.16 90 LYS A C 1
ATOM 695 O O . LYS A 1 90 ? 14.262 -4.527 -10.807 1.00 40.16 90 LYS A O 1
ATOM 700 N N . SER A 1 91 ? 14.309 -6.754 -10.562 1.00 41.59 91 SER A N 1
ATOM 701 C CA . SER A 1 91 ? 13.647 -6.911 -9.260 1.00 41.59 91 SER A CA 1
ATOM 702 C C . SER A 1 91 ? 13.535 -8.409 -8.977 1.00 41.59 91 SER A C 1
ATOM 704 O O . SER A 1 91 ? 12.441 -8.958 -8.882 1.00 41.59 91 SER A O 1
ATOM 706 N N . GLU A 1 92 ? 14.689 -9.070 -8.977 1.00 41.25 92 GLU A N 1
ATOM 707 C CA . GLU A 1 92 ? 14.835 -10.393 -8.391 1.00 41.25 92 GLU A CA 1
ATOM 708 C C . GLU A 1 92 ? 15.231 -10.163 -6.935 1.00 41.25 92 GLU A C 1
ATOM 710 O O . GLU A 1 92 ? 16.136 -9.375 -6.658 1.00 41.25 92 GLU A O 1
ATOM 715 N N . GLU A 1 93 ? 14.457 -10.792 -6.058 1.00 40.69 93 GLU A N 1
ATOM 716 C CA . GLU A 1 93 ? 14.831 -11.200 -4.711 1.00 40.69 93 GLU A CA 1
ATOM 717 C C . GLU A 1 93 ? 15.294 -10.104 -3.734 1.00 40.69 93 GLU A C 1
ATOM 719 O O . GLU A 1 93 ? 16.449 -9.688 -3.682 1.00 40.69 93 GLU A O 1
ATOM 724 N N . VAL A 1 94 ? 14.378 -9.703 -2.848 1.00 44.66 94 VAL A N 1
ATOM 725 C CA . VAL A 1 94 ? 14.769 -9.286 -1.497 1.00 44.66 94 VAL A CA 1
ATOM 726 C C . VAL A 1 94 ? 14.209 -10.326 -0.535 1.00 44.66 94 VAL A C 1
ATOM 728 O O . VAL A 1 94 ? 13.281 -10.066 0.225 1.00 44.66 94 VAL A O 1
ATOM 731 N N . LEU A 1 95 ? 14.765 -11.540 -0.590 1.00 44.72 95 LEU A N 1
ATOM 732 C CA . LEU A 1 95 ? 14.867 -12.315 0.640 1.00 44.72 95 LEU A CA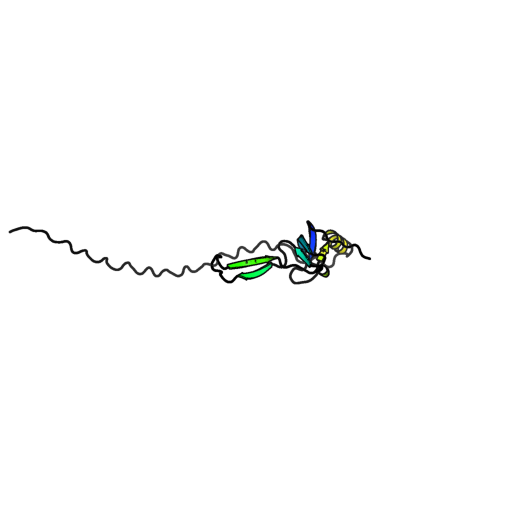 1
ATOM 733 C C . LEU A 1 95 ? 15.614 -11.419 1.638 1.00 44.72 95 LEU A C 1
ATOM 735 O O . LEU A 1 95 ? 16.591 -10.761 1.246 1.00 44.72 95 LEU A O 1
ATOM 739 N N . PRO A 1 96 ? 15.137 -11.293 2.886 1.00 45.94 96 PRO A N 1
ATOM 740 C CA . PRO A 1 96 ? 15.824 -10.483 3.870 1.00 45.94 96 PRO A CA 1
ATOM 741 C C . PRO A 1 96 ? 17.265 -10.976 3.927 1.00 45.94 96 PRO A C 1
ATOM 743 O O . PRO A 1 96 ? 17.517 -12.167 4.101 1.00 45.94 96 PRO A O 1
ATOM 746 N N . ARG A 1 97 ? 18.223 -10.054 3.778 1.00 51.16 97 ARG A N 1
ATOM 747 C CA . ARG A 1 97 ? 19.538 -10.308 4.347 1.00 51.16 97 ARG A CA 1
ATOM 748 C C . ARG A 1 97 ? 19.239 -10.609 5.805 1.00 51.16 97 ARG A C 1
ATOM 750 O O . ARG A 1 97 ? 18.847 -9.691 6.527 1.00 51.16 97 ARG A O 1
ATOM 757 N N . GLU A 1 98 ? 19.391 -11.864 6.217 1.00 46.69 98 GLU A N 1
ATOM 758 C CA . GLU A 1 98 ? 19.835 -12.142 7.567 1.00 46.69 98 GLU A CA 1
ATOM 759 C C . GLU A 1 98 ? 21.050 -11.242 7.737 1.00 46.69 98 GLU A C 1
ATOM 761 O O . GLU A 1 98 ? 22.139 -11.468 7.199 1.00 46.69 98 GLU A O 1
ATOM 766 N N . GLY A 1 99 ? 20.805 -10.087 8.354 1.00 37.62 99 GLY A N 1
ATOM 767 C CA . GLY A 1 99 ? 21.874 -9.310 8.906 1.00 37.62 99 GLY A CA 1
ATOM 768 C C . GLY A 1 99 ? 22.581 -10.309 9.785 1.00 37.62 99 GLY A C 1
ATOM 769 O O . GLY A 1 99 ? 21.959 -10.841 10.704 1.00 37.62 99 GLY A O 1
ATOM 770 N N . ARG A 1 100 ? 23.848 -10.588 9.450 1.00 47.91 100 ARG A N 1
ATOM 771 C CA . ARG A 1 100 ? 24.856 -11.077 10.391 1.00 47.91 100 ARG A CA 1
ATOM 772 C C . ARG A 1 100 ? 24.379 -10.696 11.785 1.00 47.91 100 ARG A C 1
ATOM 774 O O . ARG A 1 100 ? 24.110 -9.493 11.936 1.00 47.91 100 ARG A O 1
ATOM 781 N N . PRO A 1 101 ? 24.236 -11.635 12.741 1.00 46.88 101 PRO A N 1
ATOM 782 C CA . PRO A 1 101 ? 23.883 -11.250 14.093 1.00 46.88 101 PRO A CA 1
ATOM 783 C C . PRO A 1 101 ? 24.794 -10.077 14.409 1.00 46.88 101 PRO A C 1
ATOM 785 O O . PRO A 1 101 ? 26.021 -10.183 14.295 1.00 46.88 101 PRO A O 1
ATOM 788 N N . ARG A 1 102 ? 24.200 -8.898 14.647 1.00 48.50 102 ARG A N 1
ATOM 789 C CA . ARG A 1 102 ? 24.958 -7.868 15.330 1.00 48.50 102 ARG A CA 1
ATOM 790 C C . ARG A 1 102 ? 25.355 -8.619 16.577 1.00 48.50 102 ARG A C 1
ATOM 792 O O . ARG A 1 102 ? 24.481 -8.975 17.363 1.00 48.50 102 ARG A O 1
ATOM 799 N N . ALA A 1 103 ? 26.640 -8.925 16.697 1.00 54.91 103 ALA A N 1
ATOM 800 C CA . ALA A 1 103 ? 27.240 -9.042 17.992 1.00 54.91 103 ALA A CA 1
ATOM 801 C C . ALA A 1 103 ? 26.832 -7.734 18.675 1.00 54.91 103 ALA A C 1
ATOM 803 O O . ALA A 1 103 ? 27.442 -6.682 18.489 1.00 54.91 103 ALA A O 1
ATOM 804 N N . HIS A 1 104 ? 25.701 -7.777 19.384 1.00 52.22 104 HIS A N 1
ATOM 805 C CA . HIS A 1 104 ? 25.658 -7.214 20.702 1.00 52.22 104 HIS A CA 1
ATOM 806 C C . HIS A 1 104 ? 26.972 -7.709 21.283 1.00 52.22 104 HIS A C 1
ATOM 808 O O . HIS A 1 104 ? 27.141 -8.892 21.558 1.00 52.22 104 HIS A O 1
ATOM 814 N N . GLN A 1 105 ? 27.953 -6.810 21.343 1.00 52.09 105 GLN A N 1
ATOM 815 C CA . GLN A 1 105 ? 28.741 -6.801 22.549 1.00 52.09 105 GLN A CA 1
ATOM 816 C C . GLN A 1 105 ? 27.672 -6.846 23.628 1.00 52.09 105 GLN A C 1
ATOM 818 O O . GLN A 1 105 ? 26.908 -5.887 23.775 1.00 52.09 105 GLN A O 1
ATOM 823 N N . GLU A 1 106 ? 27.509 -8.018 24.241 1.00 54.34 106 GLU A N 1
ATOM 824 C CA . GLU A 1 106 ? 26.972 -8.074 25.581 1.00 54.34 106 GLU A CA 1
ATOM 825 C C . GLU A 1 106 ? 27.591 -6.860 26.271 1.00 54.34 106 GLU A C 1
ATOM 827 O O . GLU A 1 106 ? 28.823 -6.707 26.216 1.00 54.34 106 GLU A O 1
ATOM 832 N N . PRO A 1 107 ? 26.804 -5.913 26.813 1.00 53.47 107 PRO A N 1
ATOM 833 C CA . PRO A 1 107 ? 27.401 -5.067 27.820 1.00 53.47 107 PRO A CA 1
ATOM 834 C C . PRO A 1 107 ? 27.980 -6.085 28.787 1.00 53.47 107 PRO A C 1
ATOM 836 O O . PRO A 1 107 ? 27.226 -6.920 29.285 1.00 53.47 107 PRO A O 1
ATOM 839 N N . ARG A 1 108 ? 29.313 -6.124 28.932 1.00 54.97 108 ARG A N 1
ATOM 840 C CA . ARG A 1 108 ? 29.918 -6.880 30.019 1.00 54.97 108 ARG A CA 1
ATOM 841 C C . ARG A 1 108 ? 29.117 -6.423 31.222 1.00 54.97 108 ARG A C 1
ATOM 843 O O . ARG A 1 108 ? 29.248 -5.263 31.616 1.00 54.97 108 ARG A O 1
ATOM 850 N N . LEU A 1 109 ? 28.234 -7.281 31.735 1.00 57.84 109 LEU A N 1
ATOM 851 C CA . LEU A 1 109 ? 27.82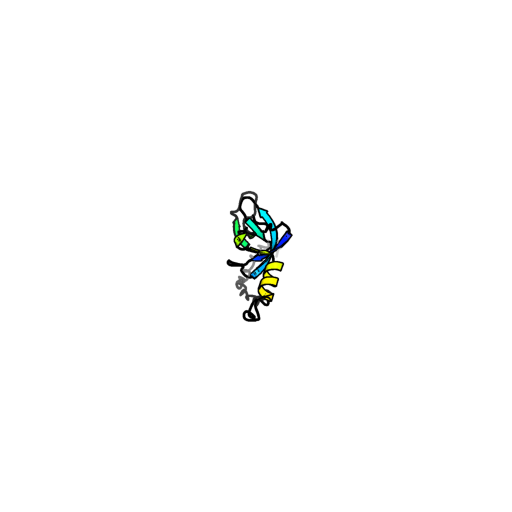5 -7.151 33.107 1.00 57.84 109 LEU A CA 1
ATOM 852 C C . LEU A 1 109 ? 29.173 -7.214 33.794 1.00 57.84 109 LEU A C 1
ATOM 854 O O . LEU A 1 109 ? 29.875 -8.224 33.740 1.00 57.84 109 LEU A O 1
ATOM 858 N N . GLN A 1 110 ? 29.624 -6.060 34.265 1.00 56.03 110 GLN A N 1
ATOM 859 C CA . GLN A 1 110 ? 30.677 -6.035 35.236 1.00 56.03 110 GLN A CA 1
ATOM 860 C C . GLN A 1 110 ? 30.023 -6.745 36.406 1.00 56.03 110 GLN A C 1
ATOM 862 O O . GLN A 1 110 ? 29.215 -6.157 37.122 1.00 56.03 110 GLN A O 1
ATOM 867 N N . GLU A 1 111 ? 30.230 -8.058 36.468 1.00 52.94 111 GLU A N 1
ATOM 868 C CA . GLU A 1 111 ? 29.908 -8.839 37.637 1.00 52.94 111 GLU A CA 1
ATOM 869 C C . GLU A 1 111 ? 30.751 -8.190 38.722 1.00 52.94 111 GLU A C 1
ATOM 871 O O . GLU A 1 111 ? 31.968 -8.368 38.800 1.00 52.94 111 GLU A O 1
ATOM 876 N N . HIS A 1 112 ? 30.118 -7.289 39.469 1.00 64.94 112 HIS A N 1
ATOM 877 C CA . HIS A 1 112 ? 30.641 -6.881 40.747 1.00 64.94 112 HIS A CA 1
ATOM 878 C C . HIS A 1 112 ? 30.843 -8.197 41.498 1.00 64.94 112 HIS A C 1
ATOM 880 O O . HIS A 1 112 ? 29.881 -8.966 41.595 1.00 64.94 112 HIS A O 1
ATOM 886 N N . PRO A 1 113 ? 32.068 -8.514 41.954 1.00 66.81 113 PRO A N 1
ATOM 887 C CA . PRO A 1 113 ? 32.244 -9.690 42.784 1.00 66.81 113 PRO A CA 1
ATOM 888 C C . PRO A 1 113 ? 31.254 -9.561 43.946 1.00 66.81 113 PRO A C 1
ATOM 890 O O . PRO A 1 113 ? 31.108 -8.449 44.474 1.00 66.81 113 PRO A O 1
ATOM 893 N N . PRO A 1 114 ? 30.537 -10.635 44.320 1.00 65.56 114 PRO A N 1
ATOM 894 C CA . PRO A 1 114 ? 29.731 -10.586 45.524 1.00 65.56 114 PRO A CA 1
ATOM 895 C C . PRO A 1 114 ? 30.665 -10.152 46.654 1.00 65.56 114 PRO A C 1
ATOM 897 O O . PRO A 1 114 ? 31.722 -10.752 46.869 1.00 65.56 114 PRO A O 1
ATOM 900 N N . GLY A 1 115 ? 30.327 -9.031 47.294 1.00 60.66 115 GLY A N 1
ATOM 901 C CA . GLY A 1 115 ? 31.017 -8.607 48.503 1.00 60.66 115 GLY A CA 1
ATOM 902 C C . GLY A 1 115 ? 30.966 -9.746 49.524 1.00 60.66 115 GLY A C 1
ATOM 903 O O . GLY A 1 115 ? 30.033 -10.551 49.469 1.00 60.66 115 GLY A O 1
ATOM 904 N N . PRO A 1 116 ? 31.959 -9.857 50.421 1.00 70.06 116 PRO A N 1
ATOM 905 C CA . PRO A 1 116 ? 31.915 -10.873 51.460 1.00 70.06 116 PRO A CA 1
ATOM 906 C C . PRO A 1 116 ? 30.601 -10.724 52.227 1.00 70.06 116 PRO A C 1
ATOM 908 O O . PRO A 1 116 ? 30.263 -9.628 52.683 1.00 70.06 116 PRO A O 1
ATOM 911 N N . GLU A 1 117 ? 29.839 -11.815 52.286 1.00 65.06 117 GLU A N 1
ATOM 912 C CA . GLU A 1 117 ? 28.587 -11.867 53.029 1.00 65.06 117 GLU A CA 1
ATOM 913 C C . GLU A 1 117 ? 28.851 -11.458 54.486 1.00 65.06 117 GLU A C 1
ATOM 915 O O . GLU A 1 117 ? 29.890 -11.834 55.041 1.00 65.06 117 GLU A O 1
ATOM 920 N N . PRO A 1 118 ? 27.971 -10.657 55.111 1.00 62.81 118 PRO A N 1
ATOM 921 C CA . PRO A 1 118 ? 28.132 -10.313 56.511 1.00 62.81 118 PRO A CA 1
ATOM 922 C C . PRO A 1 118 ? 28.036 -11.596 57.336 1.00 62.81 118 PRO A C 1
ATOM 924 O O . PRO A 1 118 ? 27.022 -12.290 57.306 1.00 62.81 118 PRO A O 1
ATOM 927 N N . GLU A 1 119 ? 29.119 -11.905 58.044 1.00 65.44 119 GLU A N 1
ATOM 928 C CA . GLU A 1 119 ? 29.192 -12.978 59.026 1.00 65.44 119 GLU A CA 1
ATOM 929 C C . GLU A 1 119 ? 28.071 -12.760 60.049 1.00 65.44 119 GLU A C 1
ATOM 931 O O . GLU A 1 119 ? 28.119 -11.835 60.861 1.00 65.44 119 GLU A O 1
ATOM 936 N N . GLU A 1 120 ? 27.009 -13.561 59.937 1.00 58.03 120 GLU A N 1
ATOM 937 C CA . GLU A 1 120 ? 25.948 -13.610 60.931 1.00 58.03 120 GLU A CA 1
ATOM 938 C C . GLU A 1 120 ? 26.584 -13.943 62.278 1.00 58.03 120 GLU A C 1
ATOM 940 O O . GLU A 1 120 ? 27.194 -15.003 62.454 1.00 58.03 120 GLU A O 1
ATOM 945 N N . ASP A 1 121 ? 26.429 -12.997 63.204 1.00 63.41 121 ASP A N 1
ATOM 946 C CA . ASP A 1 121 ? 26.706 -13.108 64.627 1.00 63.41 121 ASP A CA 1
ATOM 947 C C . ASP A 1 121 ? 26.113 -14.423 65.140 1.00 63.41 121 ASP A C 1
ATOM 949 O O . ASP A 1 121 ? 24.918 -14.545 65.417 1.00 63.41 121 ASP A O 1
ATOM 953 N N . ARG A 1 122 ? 26.950 -15.464 65.191 1.00 59.97 122 ARG A N 1
ATOM 954 C CA . ARG A 1 122 ? 26.592 -16.702 65.867 1.00 59.97 122 ARG A CA 1
ATOM 955 C C . ARG A 1 122 ? 26.645 -16.394 67.357 1.00 59.97 122 ARG A C 1
ATOM 957 O O . ARG A 1 122 ? 27.742 -16.159 67.870 1.00 59.97 122 ARG A O 1
ATOM 964 N N . PRO A 1 123 ? 25.522 -16.469 68.088 1.00 58.97 123 PRO A N 1
ATOM 965 C CA . PRO A 1 123 ? 25.572 -16.364 69.531 1.00 58.97 123 PRO A CA 1
ATOM 966 C C . PRO A 1 123 ? 26.352 -17.571 70.058 1.00 58.97 123 PRO A C 1
ATOM 968 O O . PRO A 1 123 ? 25.888 -18.712 69.989 1.00 58.97 123 PRO A O 1
ATOM 971 N N . GLN A 1 124 ? 27.556 -17.324 70.579 1.00 61.72 124 GLN A N 1
ATOM 972 C CA . GLN A 1 124 ? 28.338 -18.311 71.320 1.00 61.72 124 GLN A CA 1
ATOM 973 C C . GLN A 1 124 ? 27.614 -18.600 72.638 1.00 61.72 124 GLN A C 1
ATOM 975 O O . GLN A 1 124 ? 27.866 -18.006 73.688 1.00 61.72 124 GLN A O 1
ATOM 980 N N . PHE A 1 125 ? 26.670 -19.533 72.575 1.00 54.53 125 PHE A N 1
ATOM 981 C CA . PHE A 1 125 ? 26.178 -20.221 73.749 1.00 54.53 125 PHE A CA 1
ATOM 982 C C . PHE A 1 125 ? 27.315 -21.066 74.338 1.00 54.53 125 PHE A C 1
ATOM 984 O O . PHE A 1 125 ? 27.626 -22.129 73.820 1.00 54.53 125 PHE A O 1
ATOM 991 N N . ARG A 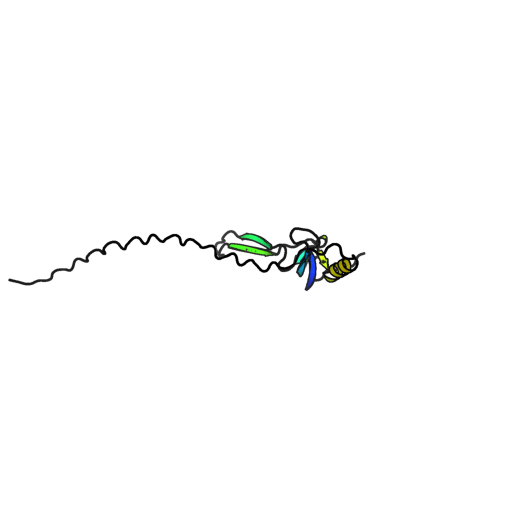1 126 ? 27.809 -20.595 75.492 1.00 57.78 126 ARG A N 1
ATOM 992 C CA . ARG A 1 126 ? 28.055 -21.363 76.730 1.00 57.78 126 ARG A CA 1
ATOM 993 C C . ARG A 1 126 ? 29.173 -22.426 76.714 1.00 57.78 126 ARG A C 1
ATOM 995 O O . ARG A 1 126 ? 29.130 -23.348 75.916 1.00 57.78 126 ARG A O 1
ATOM 1002 N N . LEU A 1 127 ? 30.033 -22.383 77.747 1.00 52.53 127 LEU A N 1
ATOM 1003 C CA . LEU A 1 127 ? 30.444 -23.476 78.676 1.00 52.53 127 LEU A CA 1
ATOM 1004 C C . LEU A 1 127 ? 31.840 -23.148 79.253 1.00 52.53 127 LEU A C 1
ATOM 1006 O O . LEU A 1 127 ? 32.799 -23.021 78.508 1.00 52.53 127 LEU A O 1
ATOM 1010 N N . GLN A 1 128 ? 31.915 -22.714 80.517 1.00 51.44 128 GLN A N 1
ATOM 1011 C CA . GLN A 1 128 ? 32.403 -23.490 81.678 1.00 51.44 128 GLN A CA 1
ATOM 1012 C C . GLN A 1 128 ? 33.809 -24.095 81.520 1.00 51.44 128 GLN A C 1
ATOM 1014 O O . GLN A 1 128 ? 34.004 -25.004 80.717 1.00 51.44 128 GLN A O 1
ATOM 1019 N N . GLY A 1 129 ? 34.725 -23.637 82.381 1.00 52.44 129 GLY A N 1
ATOM 1020 C CA . GLY A 1 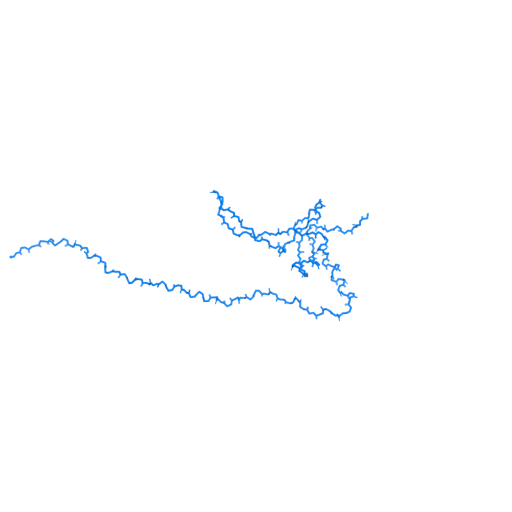129 ? 36.075 -24.156 82.595 1.00 52.44 129 GLY A CA 1
ATOM 1021 C C . GLY A 1 129 ? 36.856 -23.232 83.512 1.00 52.44 129 GLY A C 1
ATOM 1022 O O . GLY A 1 129 ? 37.526 -22.337 82.961 1.00 52.44 129 GLY A O 1
#

pLDDT: mean 70.86, std 16.38, range [37.62, 90.88]

Sequence (129 aa):
MSKTDIKKGDEVVVISGAEKGKRGKIVSYNRADERVTIEGLNLVKRHLKRTQDGQGGITEREAPIHRSNVMLGSLWDARRAKKPAKAAKKSEEVLPREGRPRAHQEPRLQEHPPGPEPEEDRPQFRLQG

Secondary structure (DSSP, 8-state):
-------TT-EEEE-SSTTTT-EEEEEEEETTTTEEEETTSSEEEEEEPPBTTB--EEEEEEPPEEGGGEEEHHHHHHHHHTS-SS-------------------------PPPPPPP-----------

Radius of gyration: 30.88 Å; chains: 1; bounding box: 54×33×110 Å